Protein AF-A0A6D2GFD1-F1 (afdb_monomer_lite)

Foldseek 3Di:
DQQCVQVVVVVLCVVVVWAFQPPPDDSDPVRCQVPVQVGTDDPWWDKHKDKDQPQDPVPDDQWKKWPLDVSDIWIWGDDPQAIDTPPDPDGDHSVSSHRIMMIDMDIDTPPPPPPPPD

pLDDT: mean 84.91, std 11.47, range [41.09, 95.69]

Secondary structure (DSSP, 8-state):
---THHHHHHHHHHHTT--B--TT----HHHHHHSGGGGB--SSEEEEEEEEE-S-GGGS-SEEEEEEETTEEEEEEEETTEEEESS-S----HHHHTT-EEEEEEEEE----GGG--

Structure (mmCIF, N/CA/C/O backbone):
data_AF-A0A6D2GFD1-F1
#
_entry.id   AF-A0A6D2GFD1-F1
#
loop_
_atom_site.group_PDB
_atom_site.id
_atom_site.type_symbol
_atom_site.label_atom_id
_atom_site.label_alt_id
_atom_site.label_comp_id
_atom_site.label_asym_id
_atom_site.label_entity_id
_atom_site.label_seq_id
_atom_site.pdbx_PDB_ins_code
_atom_site.Cartn_x
_atom_site.Cartn_y
_atom_site.Cartn_z
_atom_site.occupancy
_atom_site.B_iso_or_equiv
_atom_site.auth_seq_id
_atom_site.auth_comp_id
_atom_site.auth_asym_id
_atom_site.auth_atom_id
_atom_site.pdbx_PDB_model_num
ATOM 1 N N . MET A 1 1 ? 7.234 20.325 6.372 1.00 41.09 1 MET A N 1
ATOM 2 C CA . MET A 1 1 ? 7.004 19.744 5.031 1.00 41.09 1 MET A CA 1
ATOM 3 C C . MET A 1 1 ? 5.713 18.951 5.097 1.00 41.09 1 MET A C 1
ATOM 5 O O . MET A 1 1 ? 5.593 18.124 5.989 1.00 41.09 1 MET A O 1
ATOM 9 N N . ASN A 1 2 ? 4.733 19.240 4.237 1.00 51.78 2 ASN A N 1
ATOM 10 C CA . ASN A 1 2 ? 3.509 18.438 4.176 1.00 51.78 2 ASN A CA 1
ATOM 11 C C . ASN A 1 2 ? 3.845 17.123 3.477 1.00 51.78 2 ASN A C 1
ATOM 13 O O . ASN A 1 2 ? 4.043 17.098 2.265 1.00 51.78 2 ASN A O 1
ATOM 17 N N . SER A 1 3 ? 3.961 16.051 4.256 1.00 61.56 3 SER A N 1
ATOM 18 C CA . SER A 1 3 ? 4.069 14.703 3.716 1.00 61.56 3 SER A CA 1
ATOM 19 C C . SER A 1 3 ? 2.817 14.388 2.894 1.00 61.56 3 SER A C 1
ATOM 21 O O . SER A 1 3 ? 1.702 14.481 3.406 1.00 61.56 3 SER A O 1
ATOM 23 N N . ASN A 1 4 ? 2.980 13.981 1.629 1.00 86.81 4 ASN A N 1
ATOM 24 C CA . ASN A 1 4 ? 1.860 13.525 0.791 1.00 86.81 4 ASN A CA 1
ATOM 25 C C . ASN A 1 4 ? 1.357 12.119 1.189 1.00 86.81 4 ASN A C 1
ATOM 27 O O . ASN A 1 4 ? 0.577 11.507 0.456 1.00 86.81 4 ASN A O 1
ATOM 31 N N . PHE A 1 5 ? 1.790 11.601 2.345 1.00 90.81 5 PHE A N 1
ATOM 32 C CA . PHE A 1 5 ? 1.476 10.261 2.830 1.00 90.81 5 PHE A CA 1
ATOM 33 C C . PHE A 1 5 ? -0.028 10.021 3.002 1.00 90.81 5 PHE A C 1
ATOM 35 O O . PHE A 1 5 ? -0.544 8.987 2.593 1.00 90.81 5 PHE A O 1
ATOM 42 N N . PHE A 1 6 ? -0.772 10.984 3.546 1.00 91.38 6 PHE A N 1
ATOM 43 C CA . PHE A 1 6 ? -2.220 10.818 3.696 1.00 91.38 6 PHE A CA 1
ATOM 44 C C . PHE A 1 6 ? -2.915 10.594 2.341 1.00 91.38 6 PHE A C 1
ATOM 46 O O . PHE A 1 6 ? -3.694 9.655 2.178 1.00 91.38 6 PHE A O 1
ATOM 53 N N . GLU A 1 7 ? -2.593 11.416 1.338 1.00 91.88 7 GLU A N 1
ATOM 54 C CA . GLU A 1 7 ? -3.206 11.304 0.011 1.00 91.88 7 GLU A CA 1
ATOM 55 C C . GLU A 1 7 ? -2.756 10.039 -0.730 1.00 91.88 7 GLU A C 1
ATOM 57 O O . GLU A 1 7 ? -3.572 9.422 -1.419 1.00 91.88 7 GLU A O 1
ATOM 62 N N . ILE A 1 8 ? -1.490 9.617 -0.587 1.00 94.06 8 ILE A N 1
ATOM 63 C CA . ILE A 1 8 ? -1.028 8.379 -1.229 1.00 94.06 8 ILE A CA 1
ATOM 64 C C . ILE A 1 8 ? -1.690 7.150 -0.608 1.00 94.06 8 ILE A C 1
ATOM 66 O O . ILE A 1 8 ? -2.128 6.275 -1.347 1.00 94.06 8 ILE A O 1
ATOM 70 N N . ILE A 1 9 ? -1.825 7.098 0.721 1.00 93.81 9 ILE A N 1
ATOM 71 C CA . ILE A 1 9 ? -2.464 5.977 1.414 1.00 93.81 9 ILE A CA 1
ATOM 72 C C . ILE A 1 9 ? -3.942 5.910 1.060 1.00 93.81 9 ILE A C 1
ATOM 74 O O . ILE A 1 9 ? -4.445 4.831 0.758 1.00 93.81 9 ILE A O 1
ATOM 78 N N . ARG A 1 10 ? -4.628 7.054 0.998 1.00 92.38 10 ARG A N 1
ATOM 79 C CA . ARG A 1 10 ? -6.015 7.110 0.532 1.00 92.38 10 ARG A CA 1
ATOM 80 C C . ARG A 1 10 ? -6.161 6.536 -0.881 1.00 92.38 10 ARG A C 1
ATOM 82 O O . ARG A 1 10 ? -7.047 5.720 -1.115 1.00 92.38 10 ARG A O 1
ATOM 89 N N . LYS A 1 11 ? -5.297 6.933 -1.824 1.00 93.62 11 LYS A N 1
ATOM 90 C CA . LYS A 1 11 ? -5.294 6.375 -3.190 1.00 93.62 11 LYS A CA 1
ATOM 91 C C . LYS A 1 11 ? -4.969 4.882 -3.196 1.00 93.62 11 LYS A C 1
ATOM 93 O O . LYS A 1 11 ? -5.599 4.130 -3.928 1.00 93.62 11 LYS A O 1
ATOM 98 N N . TYR A 1 12 ? -4.016 4.456 -2.374 1.00 95.00 12 TYR A N 1
ATOM 99 C CA . TYR A 1 12 ? -3.628 3.057 -2.247 1.00 95.00 12 TYR A CA 1
ATOM 100 C C . TYR A 1 12 ? -4.778 2.184 -1.729 1.00 95.00 12 TYR A C 1
ATOM 102 O O . TYR A 1 12 ? -5.002 1.111 -2.272 1.00 95.00 12 TYR A O 1
ATOM 110 N N . CYS A 1 13 ? -5.569 2.673 -0.769 1.00 92.81 13 CYS A N 1
ATOM 111 C CA . CYS A 1 13 ? -6.767 1.974 -0.292 1.00 92.81 13 CYS A CA 1
ATOM 112 C C . CYS A 1 13 ? -7.787 1.755 -1.411 1.00 92.81 13 CYS A C 1
ATOM 114 O O . CYS A 1 13 ? -8.332 0.666 -1.519 1.00 92.81 13 CYS A O 1
ATOM 116 N N . ILE A 1 14 ? -7.981 2.745 -2.289 1.00 91.88 14 ILE A N 1
ATOM 117 C CA . ILE A 1 14 ? -8.860 2.608 -3.462 1.00 91.88 14 ILE A CA 1
ATOM 118 C C . ILE A 1 14 ? -8.338 1.520 -4.413 1.00 91.88 14 ILE A C 1
ATOM 120 O O . ILE A 1 14 ? -9.123 0.737 -4.934 1.00 91.88 14 ILE A O 1
ATOM 124 N N . VAL A 1 15 ? -7.019 1.444 -4.627 1.00 92.81 15 VAL A N 1
ATOM 125 C CA . VAL A 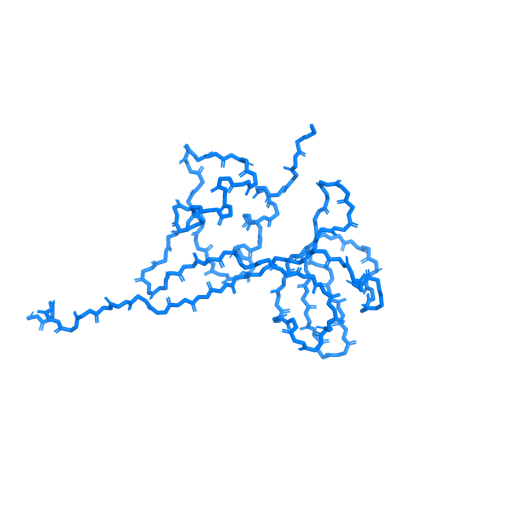1 15 ? -6.403 0.384 -5.452 1.00 92.81 15 VAL A CA 1
ATOM 126 C C . VAL A 1 15 ? -6.591 -1.005 -4.826 1.00 92.81 15 VAL A C 1
ATOM 128 O O . VAL A 1 15 ? -6.742 -1.984 -5.549 1.00 92.81 15 VAL A O 1
ATOM 131 N N . GLU A 1 16 ? -6.603 -1.088 -3.497 1.00 90.44 16 GLU A N 1
ATOM 132 C CA . GLU A 1 16 ? -6.762 -2.327 -2.721 1.00 90.44 16 GLU A CA 1
ATOM 133 C C . GLU A 1 16 ? -8.223 -2.665 -2.366 1.00 90.44 16 GLU A C 1
ATOM 135 O O . GLU A 1 16 ? -8.452 -3.588 -1.574 1.00 90.44 16 GLU A O 1
ATOM 140 N N . ASP A 1 17 ? -9.182 -1.931 -2.943 1.00 89.75 17 ASP A N 1
ATOM 141 C CA . ASP A 1 17 ? -10.629 -2.058 -2.713 1.00 89.75 17 ASP A CA 1
ATOM 142 C C . ASP A 1 17 ? -11.010 -1.960 -1.222 1.00 89.75 17 ASP A C 1
ATOM 144 O O . ASP A 1 17 ? -11.744 -2.776 -0.665 1.00 89.75 17 ASP A O 1
ATOM 148 N N . ILE A 1 18 ? -10.426 -0.974 -0.533 1.00 90.19 18 ILE A N 1
ATOM 149 C CA . ILE A 1 18 ? -10.685 -0.674 0.877 1.00 90.19 18 ILE A CA 1
ATOM 150 C C . ILE A 1 18 ? -11.345 0.697 1.000 1.00 90.19 18 ILE A C 1
ATOM 152 O O . ILE A 1 18 ? -10.766 1.725 0.632 1.00 90.19 18 ILE A O 1
ATOM 156 N N . ASP A 1 19 ? -12.526 0.716 1.615 1.00 88.88 19 ASP A N 1
ATOM 157 C CA . ASP A 1 19 ? -13.256 1.943 1.913 1.00 88.88 19 ASP A CA 1
ATOM 158 C C . ASP A 1 19 ? -12.512 2.803 2.937 1.00 88.88 19 ASP A C 1
ATOM 160 O O . ASP A 1 19 ? -12.310 2.403 4.083 1.00 88.88 19 ASP A O 1
ATOM 164 N N . PHE A 1 20 ? -12.134 4.020 2.536 1.00 87.62 20 PHE A N 1
ATOM 165 C CA . PHE A 1 20 ? -11.363 4.946 3.366 1.00 87.62 20 PHE A C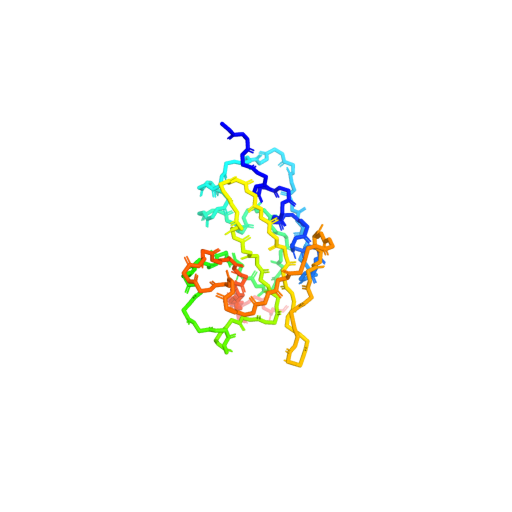A 1
ATOM 166 C C . PHE A 1 20 ? -12.254 6.010 4.037 1.00 87.62 20 PHE A C 1
ATOM 168 O O . PHE A 1 20 ? -12.868 6.855 3.377 1.00 87.62 20 PHE A O 1
ATOM 175 N N . ALA A 1 21 ? -12.286 6.021 5.369 1.00 83.75 21 ALA A N 1
ATOM 176 C CA . ALA A 1 21 ? -13.062 6.928 6.209 1.00 83.75 21 ALA A CA 1
ATOM 177 C C . ALA A 1 21 ? -12.264 8.199 6.571 1.00 83.75 21 ALA A C 1
ATOM 179 O O . ALA A 1 21 ? -11.587 8.276 7.591 1.00 83.75 21 ALA A O 1
ATOM 180 N N . PHE A 1 22 ? -12.359 9.241 5.739 1.00 77.06 22 PHE A N 1
ATOM 181 C CA . PHE A 1 22 ? -11.495 10.429 5.856 1.00 77.06 22 PHE A CA 1
ATOM 182 C C . PHE A 1 22 ? -11.989 11.547 6.801 1.00 77.06 22 PHE A C 1
ATOM 184 O O . PHE A 1 22 ? -11.245 12.494 7.064 1.00 77.06 22 PHE A O 1
ATOM 191 N N . LYS A 1 23 ? -13.248 11.528 7.261 1.00 78.25 23 LYS A N 1
ATOM 192 C CA . LYS A 1 23 ? -13.838 12.681 7.974 1.00 78.25 23 LYS A CA 1
ATOM 193 C C . LYS A 1 23 ? -13.197 12.883 9.354 1.00 78.25 23 LYS A C 1
ATOM 195 O O . LYS A 1 23 ? -13.231 11.984 10.186 1.00 78.25 23 LYS A O 1
ATOM 200 N N . ASN A 1 24 ? -12.696 14.098 9.604 1.00 78.88 24 ASN A N 1
ATOM 201 C CA . ASN A 1 24 ? -12.139 14.558 10.887 1.00 78.88 24 ASN A CA 1
ATOM 202 C C . ASN A 1 24 ? -10.946 13.738 11.421 1.00 78.88 24 ASN A C 1
ATOM 204 O O . ASN A 1 24 ? -10.741 13.676 12.631 1.00 78.88 24 ASN A O 1
ATOM 208 N N . LYS A 1 25 ? -10.159 13.111 10.538 1.00 83.88 25 LYS A N 1
ATOM 209 C CA . LYS A 1 25 ? -8.966 12.344 10.922 1.00 83.88 25 LYS A CA 1
ATOM 210 C C . LYS A 1 25 ? -7.676 13.150 10.752 1.00 83.88 25 LYS A C 1
ATOM 212 O O . LYS A 1 25 ? -7.612 14.058 9.920 1.00 83.88 25 LYS A O 1
ATOM 217 N N . SER A 1 26 ? -6.654 12.805 11.538 1.00 87.56 26 SER A N 1
ATOM 218 C CA . SER A 1 26 ? -5.313 13.381 11.404 1.00 87.56 26 SER A CA 1
ATOM 219 C C . SER A 1 26 ? -4.722 13.046 10.033 1.00 87.56 26 SER A C 1
ATOM 221 O O . SER A 1 26 ? -5.006 12.004 9.450 1.00 87.56 26 SER A O 1
ATOM 223 N N . LYS A 1 27 ? -3.903 13.949 9.494 1.00 90.06 27 LYS A N 1
ATOM 224 C CA . LYS A 1 27 ? -3.139 13.706 8.259 1.00 90.06 27 LYS A CA 1
ATOM 225 C C . LYS A 1 27 ? -1.680 13.366 8.546 1.00 90.06 27 LYS A C 1
ATOM 227 O O . LYS A 1 27 ? -0.898 13.213 7.609 1.00 90.06 27 LYS A O 1
ATOM 232 N N . ASP A 1 28 ? -1.315 13.291 9.823 1.00 90.62 28 ASP A N 1
ATOM 233 C CA . ASP A 1 28 ? 0.034 12.958 10.238 1.00 90.62 28 ASP A CA 1
ATOM 234 C C . ASP A 1 28 ? 0.346 11.483 9.954 1.00 90.62 28 ASP A C 1
ATOM 236 O O . ASP A 1 28 ? -0.466 10.589 10.192 1.00 90.62 28 ASP A O 1
ATOM 240 N N . MET A 1 29 ? 1.539 11.229 9.419 1.00 90.12 29 MET A N 1
ATOM 241 C CA . MET A 1 29 ? 1.968 9.885 9.039 1.00 90.12 29 MET A CA 1
ATOM 242 C C . MET A 1 29 ? 2.029 8.940 10.241 1.00 90.12 29 MET A C 1
ATOM 244 O O . MET A 1 29 ? 1.629 7.785 10.116 1.00 90.12 29 MET A O 1
ATOM 248 N N . TYR A 1 30 ? 2.525 9.407 11.388 1.00 90.62 30 TYR A N 1
ATOM 249 C CA . TYR A 1 30 ? 2.623 8.590 12.591 1.00 90.62 30 TYR A CA 1
ATOM 250 C C . TYR A 1 30 ? 1.229 8.197 13.087 1.00 90.62 30 TYR A C 1
ATOM 252 O O . TYR A 1 30 ? 0.983 7.015 13.337 1.00 90.62 30 TYR A O 1
ATOM 260 N N . ASP A 1 31 ? 0.297 9.153 13.123 1.00 90.31 31 ASP A N 1
ATOM 261 C CA . ASP A 1 31 ? -1.089 8.900 13.531 1.00 90.31 31 ASP A CA 1
ATOM 262 C C . ASP A 1 31 ? -1.789 7.888 12.617 1.00 90.31 31 ASP A C 1
ATOM 264 O O . ASP A 1 31 ? -2.498 7.004 13.104 1.00 90.31 31 ASP A O 1
ATOM 268 N N . ILE A 1 32 ? -1.588 8.000 11.299 1.00 91.00 32 ILE A N 1
ATOM 269 C CA . ILE A 1 32 ? -2.163 7.077 10.308 1.00 91.00 32 ILE A CA 1
ATOM 270 C C . ILE A 1 32 ? -1.580 5.671 10.473 1.00 91.00 32 ILE A C 1
ATOM 272 O O . ILE A 1 32 ? -2.322 4.696 10.419 1.00 91.00 32 ILE A O 1
ATOM 276 N N . LEU A 1 33 ? -0.264 5.545 10.675 1.00 91.50 33 LEU A N 1
ATOM 277 C CA . LEU A 1 33 ? 0.395 4.244 10.830 1.00 91.50 33 LEU A CA 1
ATOM 278 C C . LEU A 1 33 ? -0.039 3.516 12.110 1.00 91.50 33 LEU A C 1
ATOM 280 O O . LEU A 1 33 ? -0.190 2.295 12.084 1.00 91.50 33 LEU A O 1
ATOM 284 N N . GLN A 1 34 ? -0.239 4.245 13.212 1.00 90.88 34 GLN A N 1
ATOM 28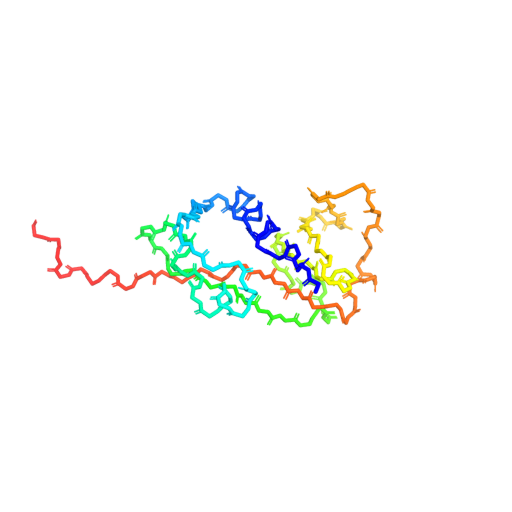5 C CA . GLN A 1 34 ? -0.653 3.660 14.493 1.00 90.88 34 GLN A CA 1
ATOM 286 C C . GLN A 1 34 ? -2.141 3.308 14.530 1.00 90.88 34 GLN A C 1
ATOM 288 O O . GLN A 1 34 ? -2.510 2.276 15.082 1.00 90.88 34 GLN A O 1
ATOM 293 N N . ASN A 1 35 ? -2.990 4.135 13.916 1.00 90.12 35 ASN A N 1
ATOM 294 C CA . ASN A 1 35 ? -4.442 4.029 14.050 1.00 90.12 35 ASN A CA 1
ATOM 295 C C . ASN A 1 35 ? -5.128 3.699 12.721 1.00 90.12 35 ASN A C 1
ATOM 297 O O . ASN A 1 35 ? -6.251 4.126 12.496 1.00 90.12 35 ASN A O 1
ATOM 301 N N . PHE A 1 36 ? -4.471 2.975 11.808 1.00 91.44 36 PHE A N 1
ATOM 302 C CA . PHE A 1 36 ? -4.959 2.810 10.433 1.00 91.44 36 PHE A CA 1
ATOM 303 C C . PHE A 1 36 ? -6.388 2.248 10.326 1.00 91.44 36 PHE A C 1
ATOM 305 O O . PHE A 1 36 ? -7.149 2.691 9.469 1.00 91.44 36 PHE A O 1
ATOM 312 N N . ASN A 1 37 ? -6.782 1.340 11.224 1.00 89.31 37 ASN A N 1
ATOM 313 C CA . ASN A 1 37 ? -8.153 0.824 11.296 1.00 89.31 37 ASN A CA 1
ATOM 314 C C . ASN A 1 37 ? -9.210 1.925 11.471 1.00 89.31 37 ASN A C 1
ATOM 316 O O . ASN A 1 37 ? -10.317 1.790 10.969 1.00 89.31 37 ASN A O 1
ATOM 320 N N . ASP A 1 38 ? -8.867 3.051 12.096 1.00 89.56 38 ASP A N 1
ATOM 321 C CA . ASP A 1 38 ? -9.776 4.189 12.246 1.00 89.56 38 ASP A CA 1
ATOM 322 C C . ASP A 1 38 ? -10.027 4.939 10.931 1.00 89.56 38 ASP A C 1
ATOM 324 O O . ASP A 1 38 ? -10.947 5.760 10.854 1.00 89.56 38 ASP A O 1
ATOM 328 N N . TYR A 1 39 ? -9.177 4.713 9.927 1.00 89.75 39 TYR A N 1
ATOM 329 C CA . TYR A 1 39 ? -9.222 5.339 8.607 1.00 89.75 39 TYR A CA 1
ATOM 330 C C . TYR A 1 39 ? -9.868 4.440 7.560 1.00 89.75 39 TYR A C 1
ATOM 332 O O . TYR A 1 39 ? -10.025 4.878 6.421 1.00 89.75 39 TYR A O 1
ATOM 340 N N . VAL A 1 40 ? -10.243 3.206 7.903 1.00 90.31 40 VAL A N 1
ATOM 341 C CA . VAL A 1 40 ? -10.844 2.265 6.959 1.00 90.31 40 VAL A CA 1
ATOM 342 C C . VAL A 1 40 ? -12.113 1.646 7.518 1.00 90.31 40 VAL A C 1
ATOM 344 O O . VAL A 1 40 ? -12.202 1.303 8.691 1.00 90.31 40 VAL A O 1
ATOM 347 N N . ASN A 1 41 ? -13.108 1.471 6.659 1.00 85.56 41 ASN A N 1
ATOM 348 C CA . ASN A 1 41 ? -14.335 0.770 7.002 1.00 85.56 41 ASN A CA 1
ATOM 349 C C . ASN A 1 41 ? -14.258 -0.642 6.426 1.00 85.56 41 ASN A C 1
ATOM 351 O O . ASN A 1 41 ? -14.631 -0.870 5.280 1.00 85.56 41 ASN A O 1
ATOM 355 N N . ASN A 1 42 ? -13.755 -1.596 7.210 1.00 84.12 42 ASN A N 1
ATOM 356 C CA . ASN A 1 42 ? -13.730 -3.000 6.807 1.00 84.12 42 ASN A CA 1
ATOM 357 C C . ASN A 1 42 ? -14.486 -3.871 7.816 1.00 84.12 42 ASN A C 1
ATOM 359 O O . ASN A 1 42 ? -14.156 -3.909 9.003 1.00 84.12 42 ASN A O 1
ATOM 363 N N . HIS A 1 43 ? -15.519 -4.570 7.346 1.00 82.12 43 HIS A N 1
ATOM 364 C CA . HIS A 1 43 ? -16.361 -5.417 8.192 1.00 82.12 43 HIS A CA 1
ATOM 365 C C . HIS A 1 43 ? -15.705 -6.751 8.563 1.00 82.12 43 HIS A C 1
ATOM 367 O O . HIS A 1 43 ? -16.033 -7.307 9.606 1.00 82.12 43 HIS A O 1
ATOM 373 N N . PHE A 1 44 ? -14.768 -7.242 7.751 1.00 83.81 44 PHE A N 1
ATOM 374 C CA . PHE A 1 44 ? -14.235 -8.603 7.856 1.00 83.81 44 PHE A CA 1
ATOM 375 C C . PHE A 1 44 ? -12.797 -8.654 8.370 1.00 83.81 44 PHE A C 1
ATOM 377 O O . PHE A 1 44 ? -12.407 -9.630 9.009 1.00 83.81 44 PHE A O 1
ATOM 384 N N . PHE A 1 45 ? -12.012 -7.612 8.100 1.00 87.88 45 PHE A N 1
ATOM 385 C CA . PHE A 1 45 ? -10.582 -7.597 8.379 1.00 87.88 45 PHE A CA 1
ATOM 386 C C . PHE A 1 45 ? -10.182 -6.423 9.264 1.00 87.88 45 PHE A C 1
ATOM 388 O O . PHE A 1 45 ? -10.635 -5.297 9.053 1.00 87.88 45 PHE A O 1
ATOM 395 N N . ASP A 1 46 ? -9.275 -6.683 10.199 1.00 89.25 46 ASP A N 1
ATOM 396 C CA . ASP A 1 46 ? -8.433 -5.658 10.795 1.00 89.25 46 ASP A CA 1
ATOM 397 C C . ASP A 1 46 ? -7.281 -5.365 9.833 1.00 89.25 46 ASP A C 1
ATOM 399 O O . ASP A 1 46 ? -6.537 -6.251 9.406 1.00 89.25 46 ASP A O 1
ATOM 403 N N . CYS A 1 47 ? -7.164 -4.102 9.441 1.00 90.31 47 CYS A N 1
ATOM 404 C CA . CYS A 1 47 ? -6.174 -3.632 8.491 1.00 90.31 47 CYS A CA 1
ATOM 405 C C . CYS A 1 47 ? -5.062 -2.877 9.217 1.00 90.31 47 CYS A C 1
ATOM 407 O O . CYS A 1 47 ? -5.306 -1.994 10.039 1.00 90.31 47 CYS A O 1
ATOM 409 N N . LYS A 1 48 ? -3.817 -3.154 8.840 1.00 91.75 48 LYS A N 1
ATOM 410 C CA . LYS A 1 48 ? -2.646 -2.424 9.321 1.00 91.75 48 LYS A CA 1
ATOM 411 C C . LYS A 1 48 ? -1.733 -2.074 8.160 1.00 91.75 48 LYS A C 1
ATOM 413 O O . LYS A 1 48 ? -1.528 -2.883 7.257 1.00 91.75 48 LYS A O 1
ATOM 418 N N . ILE A 1 49 ? -1.149 -0.880 8.199 1.00 92.31 49 ILE A N 1
ATOM 419 C CA . ILE A 1 49 ? -0.034 -0.552 7.313 1.00 92.31 49 ILE A CA 1
ATOM 420 C C . ILE A 1 49 ? 1.235 -1.130 7.932 1.00 92.31 49 ILE A C 1
ATOM 422 O O . ILE A 1 49 ? 1.706 -0.666 8.972 1.00 92.31 49 ILE A O 1
ATOM 426 N N . THR A 1 50 ? 1.801 -2.131 7.273 1.00 90.62 50 THR A N 1
ATOM 427 C CA . THR A 1 50 ? 3.121 -2.663 7.601 1.00 90.62 50 THR A CA 1
ATOM 428 C C . THR A 1 50 ? 4.173 -1.870 6.849 1.00 90.62 50 THR A C 1
ATOM 430 O O . THR A 1 50 ? 3.975 -1.486 5.696 1.00 90.62 50 THR A O 1
ATOM 433 N N . THR A 1 51 ? 5.288 -1.596 7.520 1.00 89.25 51 THR A N 1
ATOM 434 C CA . THR A 1 51 ? 6.437 -0.913 6.935 1.00 89.25 51 THR A CA 1
ATOM 435 C C . THR A 1 51 ? 7.644 -1.829 6.977 1.00 89.25 51 THR A C 1
ATOM 437 O O . THR A 1 51 ? 7.884 -2.495 7.981 1.00 89.25 51 THR A O 1
ATOM 440 N N . ASP A 1 52 ? 8.385 -1.853 5.880 1.00 85.31 52 ASP A N 1
ATOM 441 C CA . ASP A 1 52 ? 9.613 -2.625 5.762 1.00 85.31 52 ASP A CA 1
ATOM 442 C C . ASP A 1 52 ? 10.608 -1.861 4.882 1.00 85.31 52 ASP A C 1
ATOM 444 O O . ASP A 1 52 ? 10.240 -0.918 4.174 1.00 85.31 52 ASP A O 1
ATOM 448 N N . ASN A 1 53 ? 11.870 -2.264 4.912 1.00 82.81 53 ASN A N 1
ATOM 449 C CA . ASN A 1 53 ? 12.839 -1.848 3.915 1.00 82.81 53 ASN A CA 1
ATOM 450 C C . ASN A 1 53 ? 12.793 -2.847 2.762 1.00 82.81 53 ASN A C 1
ATOM 452 O O . ASN A 1 53 ? 12.893 -4.055 2.961 1.00 82.81 53 ASN A O 1
ATOM 456 N N . ALA A 1 54 ? 12.672 -2.348 1.535 1.00 74.88 54 ALA A N 1
ATOM 457 C CA . ALA A 1 54 ? 12.746 -3.178 0.346 1.00 74.88 54 ALA A CA 1
ATOM 458 C C . ALA A 1 54 ? 14.174 -3.723 0.184 1.00 74.88 54 ALA A C 1
ATOM 460 O O . ALA A 1 54 ? 15.047 -3.106 -0.430 1.00 74.88 54 ALA A O 1
ATOM 461 N N . CYS A 1 55 ? 14.406 -4.892 0.771 1.00 64.00 55 CYS A N 1
ATOM 462 C CA . CYS A 1 55 ? 15.634 -5.665 0.621 1.00 64.00 55 CYS A CA 1
ATOM 463 C C . CYS A 1 55 ? 15.486 -6.708 -0.489 1.00 64.00 55 CYS A C 1
ATOM 465 O O . CYS A 1 55 ? 16.409 -6.895 -1.280 1.00 64.00 55 CYS A O 1
ATOM 467 N N . ASP A 1 56 ? 14.309 -7.331 -0.587 1.00 74.69 56 ASP A N 1
ATOM 468 C CA . ASP A 1 56 ? 14.006 -8.325 -1.610 1.00 74.69 56 ASP A CA 1
ATOM 469 C C . ASP A 1 56 ? 12.656 -8.046 -2.281 1.00 74.69 56 ASP A C 1
ATOM 471 O O . ASP A 1 56 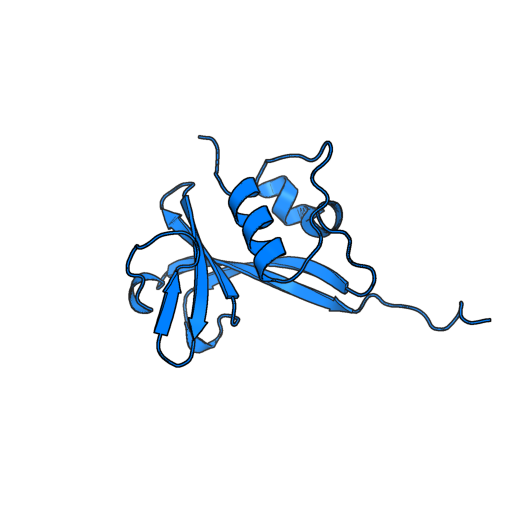? 11.586 -8.108 -1.674 1.00 74.69 56 ASP A O 1
ATOM 475 N N . TYR A 1 57 ? 12.726 -7.765 -3.581 1.00 73.56 57 TYR A N 1
ATOM 476 C CA . TYR A 1 57 ? 11.573 -7.563 -4.449 1.00 73.56 57 TYR A CA 1
ATOM 477 C C . TYR A 1 57 ? 10.627 -8.775 -4.473 1.00 73.56 57 TYR A C 1
ATOM 479 O O . TYR A 1 57 ? 9.414 -8.600 -4.632 1.00 73.56 57 TYR A O 1
ATOM 487 N N . ALA A 1 58 ? 11.145 -9.997 -4.318 1.00 77.81 58 ALA A N 1
ATOM 488 C CA . ALA A 1 58 ? 10.344 -11.216 -4.362 1.00 77.81 58 ALA A CA 1
ATOM 489 C C . ALA A 1 58 ? 9.308 -11.260 -3.229 1.00 77.81 58 ALA A C 1
ATOM 491 O O . ALA A 1 58 ? 8.156 -11.616 -3.479 1.00 77.81 58 ALA A O 1
ATOM 492 N N . HIS A 1 59 ? 9.693 -10.807 -2.034 1.00 81.56 59 HIS A N 1
ATOM 493 C CA . HIS A 1 59 ? 8.870 -10.842 -0.823 1.00 81.56 59 HIS A CA 1
ATOM 494 C C . HIS A 1 59 ? 7.847 -9.704 -0.718 1.00 81.56 59 HIS A C 1
ATOM 496 O O . HIS A 1 59 ? 6.939 -9.776 0.108 1.00 81.56 59 HIS A O 1
ATOM 502 N N . LEU A 1 60 ? 7.942 -8.676 -1.568 1.00 86.31 60 LEU A N 1
ATOM 503 C CA . LEU A 1 60 ? 6.958 -7.595 -1.585 1.00 86.31 60 LEU A CA 1
ATOM 504 C C . LEU A 1 60 ? 5.594 -8.077 -2.111 1.00 86.31 60 LEU A C 1
ATOM 506 O O . LEU A 1 60 ? 5.552 -8.843 -3.089 1.00 86.31 60 LEU A O 1
ATOM 510 N N . PRO A 1 61 ? 4.482 -7.592 -1.527 1.00 89.56 61 PRO A N 1
ATOM 511 C CA . PRO A 1 61 ? 3.140 -7.927 -1.987 1.00 89.56 61 PRO A CA 1
ATOM 512 C C . PRO A 1 61 ? 2.878 -7.384 -3.393 1.00 89.56 61 PRO A C 1
ATOM 514 O O . PRO A 1 61 ? 3.652 -6.587 -3.929 1.00 89.56 61 PRO A O 1
ATOM 517 N N . LYS A 1 62 ? 1.773 -7.828 -4.009 1.00 91.88 62 LYS A N 1
ATOM 518 C CA . LYS A 1 62 ? 1.426 -7.451 -5.387 1.00 91.88 62 LYS A CA 1
ATOM 519 C C . LYS A 1 62 ? 1.372 -5.933 -5.565 1.00 91.88 62 LYS A C 1
ATOM 521 O O . LYS A 1 62 ? 1.945 -5.433 -6.528 1.00 91.88 62 LYS A O 1
ATOM 526 N N . THR A 1 63 ? 0.729 -5.222 -4.648 1.00 93.94 63 THR A N 1
ATOM 527 C CA . THR A 1 63 ? 0.661 -3.759 -4.652 1.00 93.94 63 THR A CA 1
ATOM 528 C C . THR A 1 63 ? 1.245 -3.226 -3.353 1.00 93.94 63 THR A C 1
ATOM 530 O O . THR A 1 63 ? 0.925 -3.724 -2.273 1.00 93.94 63 THR A O 1
ATOM 533 N N . PHE A 1 64 ? 2.076 -2.196 -3.440 1.00 94.69 64 PHE A N 1
ATOM 534 C CA . PHE A 1 64 ? 2.685 -1.555 -2.279 1.00 94.69 64 PHE A CA 1
ATOM 535 C C . PHE A 1 64 ? 2.969 -0.081 -2.563 1.00 94.69 64 PHE A C 1
ATOM 537 O O . PHE A 1 64 ? 3.021 0.356 -3.712 1.00 94.69 64 PHE A O 1
ATOM 544 N N . VAL A 1 65 ? 3.175 0.689 -1.503 1.00 95.00 65 VAL A N 1
ATOM 545 C CA . VAL A 1 65 ? 3.626 2.078 -1.566 1.00 95.00 65 VAL A CA 1
ATOM 546 C C . VAL A 1 65 ? 5.117 2.124 -1.260 1.00 95.00 65 VAL A C 1
ATOM 548 O O . VAL A 1 65 ? 5.584 1.455 -0.344 1.00 95.00 65 VAL A O 1
ATOM 551 N N . VAL A 1 66 ? 5.877 2.926 -1.998 1.00 93.81 66 VAL A N 1
ATOM 552 C CA . VAL A 1 66 ? 7.292 3.196 -1.721 1.00 93.81 66 VAL A CA 1
ATOM 553 C C . VAL A 1 66 ? 7.494 4.675 -1.423 1.00 93.81 66 VAL A C 1
ATOM 555 O O . VAL A 1 66 ? 6.957 5.532 -2.122 1.00 93.81 66 VAL A O 1
ATOM 558 N N . GLU A 1 67 ? 8.286 4.979 -0.398 1.00 92.56 67 GLU A N 1
ATOM 559 C CA . GLU A 1 67 ? 8.835 6.319 -0.188 1.00 92.56 67 GLU A CA 1
ATOM 560 C C . GLU A 1 67 ? 9.999 6.525 -1.159 1.00 92.56 67 GLU A C 1
ATOM 562 O O . GLU A 1 67 ? 11.079 5.946 -1.020 1.00 92.56 67 GLU A O 1
ATOM 567 N N . TRP A 1 68 ? 9.752 7.301 -2.209 1.00 89.94 68 TRP A N 1
ATOM 568 C CA . TRP A 1 68 ? 10.677 7.441 -3.325 1.00 89.94 68 TRP A CA 1
ATOM 569 C C . TRP A 1 68 ? 11.754 8.488 -3.034 1.00 89.94 68 TRP A C 1
ATOM 571 O O . TRP A 1 68 ? 12.953 8.209 -3.159 1.00 89.94 68 TRP A O 1
ATOM 581 N N . THR A 1 69 ? 11.325 9.662 -2.573 1.00 84.31 69 THR A N 1
ATOM 582 C CA . THR A 1 69 ? 12.164 10.738 -2.022 1.00 84.31 69 THR A CA 1
ATOM 583 C C . THR A 1 69 ? 11.512 11.270 -0.748 1.00 84.31 69 THR A C 1
ATOM 585 O O . THR A 1 69 ? 10.400 10.862 -0.416 1.00 84.31 69 THR A O 1
ATOM 588 N N . GLU A 1 70 ? 12.167 12.200 -0.048 1.00 80.25 70 GLU A N 1
ATOM 589 C CA . GLU A 1 70 ? 11.588 12.825 1.146 1.00 80.25 70 GLU A CA 1
ATOM 590 C C . GLU A 1 70 ? 10.165 13.327 0.865 1.00 80.25 70 GLU A C 1
ATOM 592 O O . GLU A 1 70 ? 9.947 14.148 -0.029 1.00 80.25 70 GLU A O 1
ATOM 597 N N . SER A 1 71 ? 9.190 12.816 1.624 1.00 81.06 71 SER A N 1
ATOM 598 C CA . SER A 1 71 ? 7.773 13.200 1.526 1.00 81.06 71 SER A CA 1
ATOM 599 C C . SER A 1 71 ? 7.079 12.912 0.179 1.00 81.06 71 SER A C 1
ATOM 601 O O . SER A 1 71 ? 5.955 13.382 -0.035 1.00 81.06 71 SER A O 1
ATOM 603 N N . TYR A 1 72 ? 7.694 12.128 -0.715 1.00 88.81 72 TYR A N 1
ATOM 604 C CA . TYR A 1 72 ? 7.118 11.727 -2.001 1.00 88.81 72 TYR A CA 1
ATOM 605 C C . TYR A 1 72 ? 6.985 10.211 -2.091 1.00 88.81 72 TYR A C 1
ATOM 607 O O . TYR A 1 72 ? 7.945 9.464 -1.896 1.00 88.81 72 TYR A O 1
ATOM 615 N N . PHE A 1 73 ? 5.782 9.763 -2.432 1.00 93.38 73 PHE A N 1
ATOM 616 C CA . PHE A 1 73 ? 5.409 8.360 -2.385 1.00 93.38 73 PHE A CA 1
ATOM 617 C C . PHE A 1 73 ? 4.822 7.910 -3.719 1.00 93.38 73 PHE A C 1
ATOM 619 O O . PHE A 1 73 ? 4.103 8.667 -4.372 1.00 93.38 73 PHE A O 1
ATOM 626 N N . LEU A 1 74 ? 5.099 6.662 -4.089 1.00 94.44 74 LEU A N 1
ATOM 627 C CA . LEU A 1 74 ? 4.591 6.023 -5.300 1.00 94.44 74 LEU A CA 1
ATOM 628 C C . LEU A 1 74 ? 3.846 4.742 -4.936 1.00 94.44 74 LEU A C 1
ATOM 630 O O . LEU A 1 74 ? 4.341 3.953 -4.138 1.00 94.44 74 LEU A O 1
ATOM 634 N N . ILE A 1 75 ? 2.694 4.511 -5.558 1.00 95.69 75 ILE A N 1
ATOM 635 C CA . ILE A 1 75 ? 2.007 3.216 -5.552 1.00 95.69 75 ILE A CA 1
ATOM 636 C C . ILE A 1 75 ? 2.568 2.394 -6.707 1.00 95.69 75 ILE A C 1
ATOM 638 O O . ILE A 1 75 ? 2.475 2.804 -7.867 1.00 95.69 75 ILE A O 1
ATOM 642 N N . LEU A 1 76 ? 3.134 1.236 -6.390 1.00 94.38 76 LEU A N 1
ATOM 643 C CA . LEU A 1 76 ? 3.703 0.308 -7.352 1.00 94.38 76 LEU A CA 1
ATOM 644 C C . LEU A 1 76 ? 2.936 -1.009 -7.346 1.00 94.38 76 LEU A C 1
ATOM 646 O O . LEU A 1 76 ? 2.518 -1.494 -6.295 1.00 94.38 76 LEU A O 1
ATOM 650 N N . GLN A 1 77 ? 2.800 -1.602 -8.529 1.00 93.50 77 GLN A N 1
ATOM 651 C CA . GLN A 1 77 ? 2.179 -2.904 -8.722 1.00 93.50 77 GLN A CA 1
ATOM 652 C C . GLN A 1 77 ? 3.126 -3.849 -9.461 1.00 93.50 77 GLN A C 1
ATOM 654 O O . GLN A 1 77 ? 3.711 -3.501 -10.488 1.00 93.50 77 GLN A O 1
ATOM 659 N N . LYS A 1 78 ? 3.278 -5.061 -8.930 1.00 91.25 78 LYS A N 1
ATOM 660 C CA . LYS A 1 78 ? 4.015 -6.158 -9.555 1.00 91.25 78 LYS A CA 1
ATOM 661 C C . LYS A 1 78 ? 3.119 -6.822 -10.592 1.00 91.25 78 LYS A C 1
ATOM 663 O O . LYS A 1 78 ? 2.087 -7.396 -10.250 1.00 91.25 78 LYS A O 1
ATOM 668 N N . GLU A 1 79 ? 3.555 -6.794 -11.844 1.00 87.69 79 GLU A N 1
ATOM 669 C CA . GLU A 1 79 ? 2.933 -7.533 -12.939 1.00 87.69 79 GLU A CA 1
ATOM 670 C C . GLU A 1 79 ? 4.009 -8.358 -13.648 1.00 87.69 79 GLU A C 1
ATOM 672 O O . GLU A 1 79 ? 4.876 -7.829 -14.351 1.00 87.69 79 GLU A O 1
ATOM 677 N N . LYS A 1 80 ? 3.974 -9.679 -13.437 1.00 82.25 80 LYS A N 1
ATOM 678 C CA . LYS A 1 80 ? 4.990 -10.632 -13.916 1.00 82.25 80 LYS A CA 1
ATOM 679 C C . LYS A 1 80 ? 6.406 -10.190 -13.501 1.00 82.25 80 LYS A C 1
ATOM 681 O O . LYS A 1 80 ? 6.707 -10.168 -12.314 1.00 82.25 80 LYS A O 1
ATOM 686 N N . ASN A 1 81 ? 7.245 -9.806 -14.466 1.00 76.00 81 ASN A N 1
ATOM 687 C CA . ASN A 1 81 ? 8.625 -9.348 -14.255 1.00 76.00 81 ASN A CA 1
ATOM 688 C C . ASN A 1 81 ? 8.762 -7.820 -14.347 1.00 76.00 81 ASN A C 1
ATOM 690 O O . ASN A 1 81 ? 9.861 -7.304 -14.545 1.00 76.00 81 ASN A O 1
ATOM 694 N N . THR A 1 82 ? 7.649 -7.092 -14.265 1.00 83.00 82 THR A N 1
ATOM 695 C CA . THR A 1 82 ? 7.616 -5.636 -14.406 1.00 83.00 82 THR A CA 1
ATOM 696 C C . THR A 1 82 ? 7.000 -4.971 -13.185 1.00 83.00 82 THR A C 1
ATOM 698 O O . THR A 1 82 ? 6.159 -5.540 -12.485 1.00 83.00 82 THR A O 1
ATOM 701 N N . LEU A 1 83 ? 7.457 -3.750 -12.927 1.00 89.31 83 LEU A N 1
ATOM 702 C CA . LEU A 1 83 ? 6.887 -2.847 -11.942 1.00 89.31 83 LEU A CA 1
ATOM 703 C C . LEU A 1 83 ? 6.113 -1.768 -12.681 1.00 89.31 83 LEU A C 1
ATOM 705 O O . LEU A 1 83 ? 6.682 -1.027 -13.482 1.00 89.31 83 LEU A O 1
ATOM 709 N N . ILE A 1 84 ? 4.822 -1.689 -12.398 1.00 91.50 84 ILE A N 1
ATOM 710 C CA . ILE A 1 84 ? 3.953 -0.643 -12.915 1.00 91.50 84 ILE A CA 1
ATOM 711 C C . ILE A 1 84 ? 3.846 0.435 -11.847 1.00 91.50 84 ILE A C 1
ATOM 713 O O . ILE A 1 84 ? 3.498 0.156 -10.700 1.00 91.50 84 ILE A O 1
ATOM 717 N N . ASN A 1 85 ? 4.151 1.670 -12.228 1.00 93.31 85 ASN A N 1
ATOM 718 C CA . ASN A 1 85 ? 3.922 2.834 -11.392 1.00 93.31 85 ASN A CA 1
ATOM 719 C C . ASN A 1 85 ? 2.488 3.329 -11.606 1.00 93.31 85 ASN A C 1
ATOM 721 O O . ASN A 1 85 ? 2.134 3.770 -12.695 1.00 93.31 85 ASN A O 1
ATOM 725 N N . LEU A 1 86 ? 1.659 3.227 -10.568 1.00 93.50 86 LEU A N 1
ATOM 726 C CA . LEU A 1 86 ? 0.253 3.637 -10.604 1.00 93.50 86 LEU A CA 1
ATOM 727 C C . LEU A 1 86 ? 0.062 5.115 -10.225 1.00 93.50 86 LEU A C 1
ATOM 729 O O . LEU A 1 86 ? -1.059 5.615 -10.223 1.00 93.50 86 LEU A O 1
ATOM 733 N N . THR A 1 87 ? 1.137 5.818 -9.850 1.00 90.81 87 THR A N 1
ATOM 734 C CA . THR A 1 87 ? 1.088 7.206 -9.354 1.00 90.81 87 THR A CA 1
ATOM 735 C C . THR A 1 87 ? 1.684 8.215 -10.329 1.00 90.81 87 THR A C 1
ATOM 737 O O . THR A 1 87 ? 1.179 9.334 -10.421 1.00 90.81 87 THR A O 1
ATOM 740 N N . SER A 1 88 ? 2.739 7.845 -11.054 1.00 85.25 88 SER A N 1
ATOM 741 C CA . SER A 1 88 ? 3.393 8.696 -12.050 1.00 85.25 88 SER A CA 1
ATOM 742 C C . SER A 1 88 ? 3.850 7.888 -13.267 1.00 85.25 88 SER A C 1
ATOM 744 O O . SER A 1 88 ? 3.770 6.663 -13.293 1.00 85.25 88 SER A O 1
ATOM 746 N N . THR A 1 89 ? 4.347 8.585 -14.287 1.00 85.88 89 THR A N 1
ATOM 747 C CA . THR A 1 89 ? 4.943 7.975 -15.486 1.00 85.88 89 THR A CA 1
ATOM 748 C C . THR A 1 89 ? 6.415 7.599 -15.296 1.00 85.88 89 THR A C 1
ATOM 750 O O . THR A 1 89 ? 7.073 7.196 -16.255 1.00 85.88 89 THR A O 1
ATOM 753 N N . ASP A 1 90 ? 6.963 7.764 -14.089 1.00 83.88 90 ASP A N 1
ATOM 754 C CA . ASP A 1 90 ? 8.378 7.517 -13.829 1.00 83.88 90 ASP A CA 1
ATOM 755 C C . ASP A 1 90 ? 8.709 6.029 -13.913 1.00 83.88 90 ASP A C 1
ATOM 757 O O . ASP A 1 90 ? 8.024 5.182 -13.329 1.00 83.88 90 ASP A O 1
ATOM 761 N N . LEU A 1 91 ? 9.820 5.721 -14.587 1.00 84.75 91 LEU A N 1
ATOM 762 C CA . LEU A 1 91 ? 10.322 4.359 -14.698 1.00 84.75 91 LEU A CA 1
ATOM 763 C C . LEU A 1 91 ? 10.990 3.915 -13.389 1.00 84.75 91 LEU A C 1
ATOM 765 O O . LEU A 1 91 ? 12.108 4.340 -13.048 1.00 84.75 91 LEU A O 1
ATOM 769 N N . VAL A 1 92 ? 10.328 2.982 -12.708 1.00 87.12 92 VAL A N 1
ATOM 770 C CA . VAL A 1 92 ? 10.831 2.316 -11.506 1.00 87.12 92 VAL A CA 1
ATOM 771 C C . VAL A 1 92 ? 11.281 0.900 -11.851 1.00 87.12 92 VAL A C 1
ATOM 773 O O . VAL A 1 92 ? 10.516 0.104 -12.385 1.00 87.12 92 VAL A O 1
ATOM 776 N N . THR A 1 93 ? 12.535 0.582 -11.536 1.00 86.69 93 THR A N 1
ATOM 777 C CA . THR A 1 93 ? 13.102 -0.763 -11.692 1.00 86.69 93 THR A CA 1
ATOM 778 C C . THR A 1 93 ? 13.337 -1.391 -10.316 1.00 86.69 93 THR A C 1
ATOM 780 O O . THR A 1 93 ? 13.534 -0.649 -9.349 1.00 86.69 93 THR A O 1
ATOM 783 N N . PRO A 1 94 ? 13.357 -2.733 -10.194 1.00 83.69 94 PRO A N 1
ATOM 784 C CA . PRO A 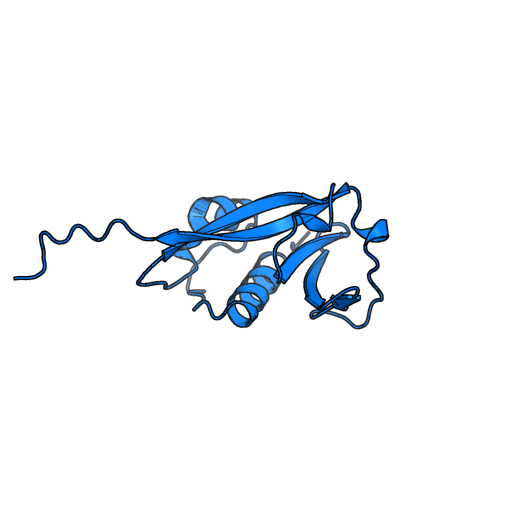1 94 ? 13.591 -3.401 -8.912 1.00 83.69 94 PRO A CA 1
ATOM 785 C C . PRO A 1 94 ? 14.884 -2.961 -8.211 1.00 83.69 94 PRO A C 1
ATOM 787 O O . PRO A 1 94 ? 14.887 -2.776 -6.998 1.00 83.69 94 PRO A O 1
ATOM 790 N N . ASP A 1 95 ? 15.961 -2.698 -8.957 1.00 85.00 95 ASP A N 1
ATOM 791 C CA . ASP A 1 95 ? 17.226 -2.222 -8.379 1.00 85.00 95 ASP A CA 1
ATOM 792 C C . ASP A 1 95 ? 17.097 -0.860 -7.687 1.00 85.00 95 ASP A C 1
ATOM 794 O O . ASP A 1 95 ? 17.737 -0.627 -6.663 1.00 85.00 95 ASP A O 1
ATOM 798 N N . LYS A 1 96 ? 16.227 0.026 -8.192 1.00 86.56 96 LYS A N 1
ATOM 799 C CA . LYS A 1 96 ? 15.968 1.338 -7.575 1.00 86.56 96 LYS A CA 1
ATOM 800 C C . LYS A 1 96 ? 15.152 1.244 -6.283 1.00 86.56 96 LYS A C 1
ATOM 802 O O . LYS A 1 96 ? 15.081 2.229 -5.550 1.00 86.56 96 LYS A O 1
ATOM 807 N N . LEU A 1 97 ? 14.525 0.097 -6.015 1.00 86.31 97 LEU A N 1
ATOM 808 C CA . LEU A 1 97 ? 13.793 -0.144 -4.772 1.00 86.31 97 LEU A CA 1
ATOM 809 C C . LEU A 1 97 ? 14.701 -0.580 -3.628 1.00 86.31 97 LEU A C 1
ATOM 811 O O . LEU A 1 97 ? 14.274 -0.493 -2.482 1.00 86.31 97 LEU A O 1
ATOM 815 N N . ARG A 1 98 ? 15.934 -1.023 -3.903 1.00 83.38 98 ARG A N 1
ATOM 816 C CA . ARG A 1 98 ? 16.841 -1.478 -2.846 1.00 83.38 98 ARG A CA 1
ATOM 817 C C . ARG A 1 98 ? 17.022 -0.389 -1.791 1.00 83.38 98 ARG A C 1
ATOM 819 O O . ARG A 1 98 ? 17.326 0.759 -2.117 1.00 83.38 98 ARG A O 1
ATOM 826 N N . SER A 1 99 ? 16.822 -0.769 -0.533 1.00 83.75 99 SER A N 1
ATOM 827 C CA . SER A 1 99 ? 16.933 0.112 0.636 1.00 83.75 99 SER A CA 1
ATOM 828 C C . SER A 1 99 ? 15.891 1.237 0.702 1.00 83.75 99 SER A C 1
ATOM 830 O O . SER A 1 99 ? 16.040 2.155 1.508 1.00 83.75 99 SER A O 1
ATOM 832 N N . LYS A 1 100 ? 14.835 1.198 -0.122 1.00 90.25 100 LYS A N 1
ATOM 833 C CA . LYS A 1 100 ? 13.700 2.120 0.001 1.00 90.25 100 LYS A CA 1
ATOM 834 C C . LYS A 1 100 ? 12.728 1.620 1.056 1.00 90.25 100 LYS A C 1
ATOM 836 O O . LYS A 1 100 ? 12.464 0.423 1.149 1.00 90.25 100 LYS A O 1
ATOM 841 N N . ARG A 1 101 ? 12.153 2.548 1.815 1.00 91.88 101 ARG A N 1
ATOM 842 C CA . ARG A 1 101 ? 11.077 2.230 2.747 1.00 91.88 101 ARG A CA 1
ATOM 843 C C . ARG A 1 101 ? 9.799 1.963 1.963 1.00 91.88 101 ARG A C 1
ATOM 845 O O . ARG A 1 101 ? 9.388 2.777 1.134 1.00 91.88 101 ARG A O 1
ATOM 852 N N . VAL A 1 102 ? 9.181 0.825 2.230 1.00 93.19 102 VAL A N 1
ATOM 853 C CA . VAL A 1 102 ? 7.904 0.429 1.645 1.00 93.19 102 VAL A CA 1
ATOM 854 C C . VAL A 1 102 ? 6.826 0.350 2.712 1.00 93.19 102 VAL A C 1
ATOM 856 O O . VAL A 1 102 ? 7.097 0.172 3.903 1.00 93.19 102 VAL A O 1
ATOM 859 N N . PHE A 1 103 ? 5.590 0.489 2.254 1.00 94.31 103 PHE A N 1
ATOM 860 C CA . PHE A 1 103 ? 4.377 0.384 3.040 1.00 94.31 103 PHE A CA 1
ATOM 861 C C . PHE A 1 103 ? 3.406 -0.509 2.291 1.00 94.31 103 PHE A C 1
ATOM 863 O O . PHE A 1 103 ? 3.207 -0.348 1.087 1.00 94.31 103 PHE A O 1
ATOM 870 N N . TYR A 1 104 ? 2.787 -1.442 2.991 1.00 93.88 104 TYR A N 1
ATOM 871 C CA . TYR A 1 104 ? 1.788 -2.313 2.398 1.00 93.88 104 TYR A CA 1
ATOM 872 C C . TYR A 1 104 ? 0.742 -2.714 3.422 1.00 93.88 104 TYR A C 1
ATOM 874 O O . TYR A 1 104 ? 0.977 -2.689 4.630 1.00 93.88 104 TYR A O 1
ATOM 882 N N . LEU A 1 105 ? -0.435 -3.067 2.923 1.00 92.25 105 LEU A N 1
ATOM 883 C CA . LEU A 1 105 ? -1.548 -3.466 3.764 1.00 92.25 105 LEU A CA 1
ATOM 884 C C . LEU A 1 105 ? -1.390 -4.915 4.213 1.00 92.25 105 LEU A C 1
ATOM 886 O O . LEU A 1 105 ? -1.245 -5.825 3.403 1.00 92.25 105 LEU A O 1
ATOM 890 N N . SER A 1 106 ? -1.436 -5.113 5.524 1.00 89.38 106 SER A N 1
ATOM 891 C CA . SER A 1 106 ? -1.649 -6.411 6.154 1.00 89.38 106 SER A CA 1
ATOM 892 C C . SER A 1 106 ? -3.102 -6.477 6.609 1.00 89.38 106 SER A C 1
ATOM 894 O O . SER A 1 106 ? -3.606 -5.523 7.204 1.00 89.38 106 SER A O 1
ATOM 896 N N . LYS A 1 107 ? -3.780 -7.574 6.269 1.00 89.56 107 LYS A N 1
ATOM 897 C CA . LYS A 1 107 ? -5.184 -7.825 6.598 1.00 89.56 107 LYS A CA 1
ATOM 898 C C . LYS A 1 107 ? -5.234 -9.071 7.474 1.00 89.56 107 LYS A C 1
ATOM 900 O O . LYS A 1 107 ? -4.761 -10.123 7.050 1.00 89.56 107 LYS A O 1
ATOM 905 N N . GLU A 1 108 ? -5.801 -8.952 8.662 1.00 88.44 108 GLU A N 1
ATOM 906 C CA . GLU A 1 108 ? -6.053 -10.073 9.567 1.00 88.44 108 GLU A CA 1
ATOM 907 C C . GLU A 1 108 ? -7.564 -10.249 9.711 1.00 88.44 108 GLU A C 1
ATOM 909 O O . GLU A 1 108 ? -8.293 -9.263 9.793 1.00 88.44 108 GLU A O 1
ATOM 914 N N . LEU A 1 109 ? -8.062 -11.488 9.671 1.00 87.56 109 LEU A N 1
ATOM 915 C CA . LEU A 1 109 ? -9.487 -11.746 9.885 1.00 87.56 109 LEU A CA 1
ATOM 916 C C . LEU A 1 109 ? -9.857 -11.313 11.299 1.00 87.56 109 LEU A C 1
ATOM 918 O O . LEU A 1 109 ? -9.196 -11.710 12.260 1.00 87.56 109 LEU A O 1
ATOM 922 N N . LYS A 1 110 ? -10.932 -10.535 11.424 1.00 86.06 110 LYS A N 1
ATOM 923 C CA . LYS A 1 110 ? -11.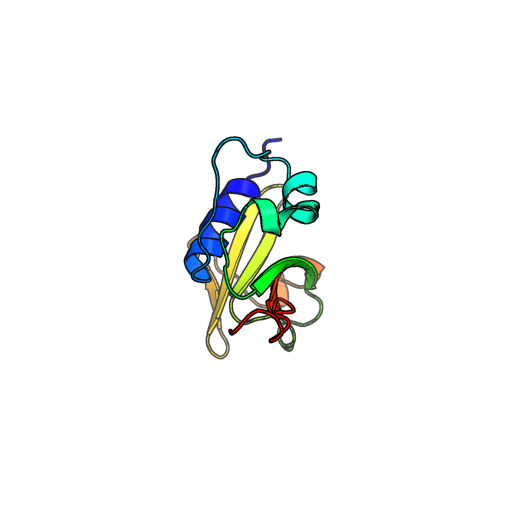492 -10.226 12.737 1.00 86.06 110 LYS A CA 1
ATOM 924 C C . LYS A 1 110 ? -11.873 -11.538 13.413 1.00 86.06 110 LYS A C 1
ATOM 926 O O . LYS A 1 110 ? -12.445 -12.419 12.771 1.00 86.06 110 LYS A O 1
ATOM 931 N N . ASN A 1 111 ? -11.586 -11.659 14.707 1.00 74.56 111 ASN A N 1
ATOM 932 C CA . ASN A 1 111 ? -12.137 -12.743 15.517 1.00 74.56 111 ASN A CA 1
ATOM 933 C C . ASN A 1 111 ? -13.646 -12.517 15.654 1.00 74.56 111 ASN A C 1
ATOM 935 O O . ASN A 1 111 ? -14.116 -11.887 16.601 1.00 74.56 111 ASN A O 1
ATOM 939 N N . ILE A 1 112 ? -14.404 -12.995 14.670 1.00 62.66 112 ILE A N 1
ATOM 940 C CA . ILE A 1 112 ? -15.851 -13.121 14.766 1.00 62.66 112 ILE A CA 1
ATOM 941 C C . ILE A 1 112 ? -16.066 -14.387 15.588 1.00 62.66 112 ILE A C 1
ATOM 943 O O . ILE A 1 112 ? -15.992 -15.497 15.070 1.00 62.66 112 ILE A O 1
ATOM 947 N N . ASN A 1 113 ? -16.221 -14.234 16.900 1.00 58.31 113 ASN A N 1
ATOM 948 C CA . ASN A 1 113 ? -16.677 -15.348 17.717 1.00 58.31 113 ASN A CA 1
ATOM 949 C C . ASN A 1 113 ? -18.075 -15.736 17.212 1.00 58.31 113 ASN A C 1
ATOM 951 O O . ASN A 1 113 ? -18.992 -14.922 17.288 1.00 58.31 113 ASN A O 1
ATOM 955 N N . ASP A 1 114 ? -18.250 -16.982 16.763 1.00 53.34 114 ASP A N 1
ATOM 956 C CA . ASP A 1 114 ? -19.534 -17.599 16.366 1.00 53.34 114 ASP A CA 1
ATOM 957 C C . ASP A 1 114 ? -20.578 -17.672 17.511 1.00 53.34 114 ASP A C 1
ATOM 959 O O . ASP A 1 114 ? -21.570 -18.390 17.429 1.00 53.34 114 ASP A O 1
ATOM 963 N N . VAL A 1 115 ? -20.371 -16.947 18.614 1.00 56.59 115 VAL A N 1
ATOM 964 C CA . VAL A 1 115 ? -21.253 -16.936 19.790 1.00 56.59 115 VAL A CA 1
ATOM 965 C C . VAL A 1 115 ? -22.484 -16.041 19.576 1.00 56.59 115 VAL A C 1
ATOM 967 O O . VAL A 1 115 ? -23.455 -16.177 20.311 1.00 56.59 115 VAL A O 1
ATOM 970 N N . ASP A 1 116 ? -22.488 -15.191 18.544 1.00 46.16 116 ASP A N 1
ATOM 971 C CA . ASP A 1 116 ? -23.581 -14.247 18.257 1.00 46.16 116 ASP A CA 1
ATOM 972 C C . ASP A 1 116 ? -24.334 -14.545 16.944 1.00 46.16 116 ASP A C 1
ATOM 974 O O . ASP A 1 116 ? -24.948 -13.656 16.353 1.00 46.16 116 ASP A O 1
ATOM 978 N N . VAL A 1 117 ? -24.321 -15.798 16.478 1.00 47.47 117 VAL A N 1
ATOM 979 C CA . VAL A 1 117 ? -25.256 -16.265 15.439 1.00 47.47 117 VAL A CA 1
ATOM 980 C C . VAL A 1 117 ? -26.336 -17.108 16.119 1.00 47.47 117 VAL A C 1
ATOM 982 O O . VAL A 1 117 ? -26.245 -18.334 16.170 1.00 47.47 117 VAL A O 1
ATOM 985 N N . PHE A 1 118 ? -27.328 -16.424 16.694 1.00 44.12 118 PHE A N 1
ATOM 986 C CA . PHE A 1 118 ? -28.579 -17.018 17.180 1.00 44.12 118 PHE A CA 1
ATOM 987 C C . PHE A 1 118 ? -29.681 -16.910 16.126 1.00 44.12 118 PHE A C 1
ATOM 989 O O . PHE A 1 118 ? -29.817 -15.820 15.522 1.00 44.12 118 PHE A O 1
#

Organism: NCBI:txid59202

Radius of gyration: 15.52 Å; chains: 1; bounding box: 46×37×35 Å

Sequence (118 aa):
MNSNFFEIIRKYCIVEDIDFAFKNKSKDMYDILQNFNDYVNNHFFDCKITTDNACDYAHLPKTFVVEWTESYFLILQKEKNTLINLTSTDLVTPDKLRSKRVFYLSKELKNINDVDVF